Protein AF-A0A355M9F8-F1 (afdb_monomer_lite)

Sequence (94 aa):
MLCYLNPFYNPSPVAGGKIYPEGAEKYLDRTLDNKAMIHENDKVFKIMTKHGWAWGGFFKQGKDPMSFEKIVNRQYIIQSLEYCPNSWGLDEAL

Radius of gyration: 14.41 Å; chains: 1; bounding box: 33×32×39 Å

Foldseek 3Di:
DKAFFLCLLQWWQDPPRDIPPPPSVVSVPVVDDDPRFDDPPDPVNVVLQQQQWDAQCPDPPRRGRRMTDRPDDVVDHDRHHDDDDDPPPPPDDD

Secondary structure (DSSP, 8-state):
-EEE--TTTS-EEETTTEEESTT-GGGG-TT---TTS--TT-HHHHHHHHTTEEEGGG-SSS--TTEEEE--BTTB--------TT-S---S--

Structure (mmCIF, N/CA/C/O backbone):
data_AF-A0A355M9F8-F1
#
_entry.id   AF-A0A355M9F8-F1
#
loop_
_atom_site.group_PDB
_atom_site.id
_atom_site.type_symbol
_atom_site.label_atom_id
_atom_site.label_alt_id
_atom_site.label_comp_id
_atom_site.label_asym_id
_atom_site.label_entity_id
_atom_site.label_seq_id
_atom_site.pdbx_PDB_ins_code
_atom_site.Cartn_x
_atom_site.Cartn_y
_atom_site.Cartn_z
_atom_site.occupancy
_atom_site.B_iso_or_equiv
_atom_site.auth_seq_id
_atom_site.auth_comp_id
_atom_site.auth_as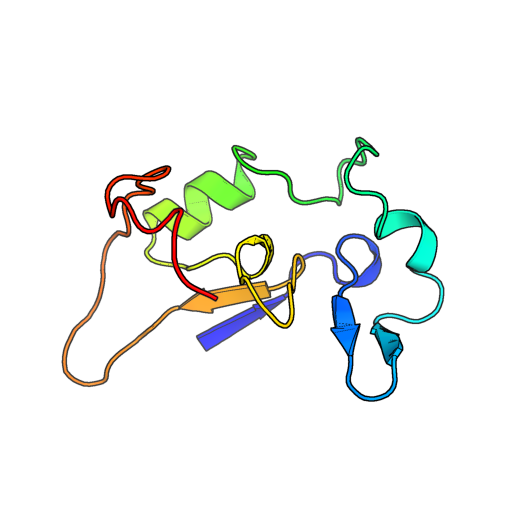ym_id
_atom_site.auth_atom_id
_atom_site.pdbx_PDB_model_num
ATOM 1 N N . MET A 1 1 ? 2.510 -11.188 11.126 1.00 78.19 1 MET A N 1
ATOM 2 C CA . MET A 1 1 ? 2.281 -11.983 9.890 1.00 78.19 1 MET A CA 1
ATOM 3 C C . MET A 1 1 ? 2.254 -11.015 8.730 1.00 78.19 1 MET A C 1
ATOM 5 O O . MET A 1 1 ? 1.618 -9.981 8.882 1.00 78.19 1 MET A O 1
ATOM 9 N N . LEU A 1 2 ? 2.932 -11.327 7.627 1.00 85.12 2 LEU A N 1
ATOM 10 C CA . LEU A 1 2 ? 3.068 -10.425 6.483 1.00 85.12 2 LEU A CA 1
ATOM 11 C C . LEU A 1 2 ? 2.365 -11.014 5.258 1.00 85.12 2 LEU A C 1
ATOM 13 O O . LEU A 1 2 ? 2.489 -12.210 4.993 1.00 85.12 2 LEU A O 1
ATOM 17 N N . CYS A 1 3 ? 1.615 -10.185 4.541 1.00 89.62 3 CYS A N 1
ATOM 18 C CA . CYS A 1 3 ? 0.906 -10.545 3.319 1.00 89.62 3 CYS A CA 1
ATOM 19 C C . CYS A 1 3 ? 1.260 -9.541 2.222 1.00 89.62 3 CYS A C 1
ATOM 21 O O . CYS A 1 3 ? 1.201 -8.342 2.470 1.00 89.62 3 CYS A O 1
ATOM 23 N N . TYR A 1 4 ? 1.599 -10.026 1.026 1.00 90.75 4 TYR A N 1
ATOM 24 C CA . TYR A 1 4 ? 1.887 -9.188 -0.137 1.00 90.75 4 TYR A CA 1
ATOM 25 C C . TYR A 1 4 ? 0.797 -9.351 -1.195 1.00 90.75 4 TYR A C 1
ATOM 27 O O . TYR A 1 4 ? 0.451 -10.476 -1.561 1.00 90.75 4 TYR A O 1
ATOM 35 N N . LEU A 1 5 ? 0.273 -8.239 -1.709 1.00 92.50 5 LEU A N 1
ATOM 36 C CA . LEU A 1 5 ? -0.818 -8.213 -2.680 1.00 92.50 5 LEU A CA 1
ATOM 37 C C . LEU A 1 5 ? -0.397 -7.497 -3.963 1.00 92.50 5 LEU A C 1
ATOM 39 O O . LEU A 1 5 ? 0.064 -6.358 -3.946 1.00 92.50 5 LEU A O 1
ATOM 43 N N . ASN A 1 6 ? -0.573 -8.193 -5.088 1.00 93.88 6 ASN A N 1
ATOM 44 C CA . ASN A 1 6 ? -0.171 -7.753 -6.426 1.00 93.88 6 ASN A CA 1
ATOM 45 C C . ASN A 1 6 ? 1.214 -7.070 -6.463 1.00 93.88 6 ASN A C 1
ATOM 47 O O . ASN A 1 6 ? 1.296 -5.921 -6.900 1.00 93.88 6 ASN A O 1
ATOM 51 N N . PRO A 1 7 ? 2.300 -7.753 -6.040 1.00 93.12 7 PRO A N 1
ATOM 52 C CA . PRO A 1 7 ? 3.649 -7.192 -5.966 1.00 93.12 7 PRO A CA 1
ATOM 53 C C . PRO A 1 7 ? 4.071 -6.313 -7.141 1.00 93.12 7 PRO A C 1
ATOM 55 O O . PRO A 1 7 ? 4.570 -5.212 -6.956 1.00 93.12 7 PRO A O 1
ATOM 58 N N . PHE A 1 8 ? 3.821 -6.787 -8.359 1.00 96.00 8 PHE A N 1
ATOM 59 C CA . PHE A 1 8 ? 4.224 -6.098 -9.579 1.00 96.00 8 PHE A CA 1
ATOM 60 C C . PHE A 1 8 ? 3.486 -4.770 -9.801 1.00 96.00 8 PHE A C 1
ATOM 62 O O . PHE A 1 8 ? 4.026 -3.865 -10.416 1.00 96.00 8 PHE A O 1
ATOM 69 N N . TYR A 1 9 ? 2.255 -4.642 -9.306 1.00 95.56 9 TYR A N 1
ATOM 70 C CA . TYR A 1 9 ? 1.446 -3.427 -9.440 1.00 95.56 9 TYR A CA 1
ATOM 71 C C . TYR A 1 9 ? 1.535 -2.529 -8.203 1.00 95.56 9 TYR A C 1
ATOM 73 O O . TYR A 1 9 ? 1.114 -1.381 -8.242 1.00 95.56 9 TYR A O 1
ATOM 81 N N . ASN A 1 10 ? 2.099 -3.025 -7.103 1.00 94.38 10 ASN A N 1
ATOM 82 C CA . ASN A 1 10 ? 2.336 -2.259 -5.883 1.00 94.38 10 ASN A CA 1
ATOM 83 C C . ASN A 1 10 ? 3.816 -2.350 -5.498 1.00 94.38 10 ASN A C 1
ATOM 85 O O . ASN A 1 10 ? 4.130 -2.853 -4.419 1.00 94.38 10 ASN A O 1
ATOM 89 N N . PRO A 1 11 ? 4.724 -1.920 -6.393 1.00 94.12 11 PRO A N 1
ATOM 90 C CA . PRO A 1 11 ? 6.147 -2.084 -6.175 1.00 94.12 11 PRO A CA 1
ATOM 91 C C . PRO A 1 11 ? 6.616 -1.285 -4.970 1.00 94.12 11 PRO A C 1
ATOM 93 O O . PRO A 1 11 ? 6.027 -0.267 -4.592 1.00 94.12 11 PRO A O 1
ATOM 96 N N . SER A 1 12 ? 7.724 -1.741 -4.411 1.00 88.69 12 SER A N 1
ATOM 97 C CA . SER A 1 12 ? 8.333 -1.152 -3.234 1.00 88.69 12 SER A CA 1
ATOM 98 C C . SER A 1 12 ? 9.832 -0.958 -3.452 1.00 88.69 12 SER A C 1
ATOM 100 O O . SER A 1 12 ? 10.483 -1.820 -4.062 1.00 88.69 12 SER A O 1
ATOM 102 N N . PRO A 1 13 ? 10.403 0.176 -3.011 1.00 86.50 13 PRO A N 1
ATOM 103 C CA . PRO A 1 13 ? 11.843 0.354 -2.988 1.00 86.50 13 PRO A CA 1
ATOM 104 C C . PRO A 1 13 ? 12.480 -0.635 -2.006 1.00 86.50 13 PRO A C 1
ATOM 106 O O . PRO A 1 13 ? 12.073 -0.749 -0.852 1.00 86.50 13 PRO A O 1
ATOM 109 N N . VAL A 1 14 ? 13.527 -1.321 -2.453 1.00 83.94 14 VAL A N 1
ATOM 110 C CA . VAL A 1 14 ? 14.332 -2.223 -1.621 1.00 83.94 14 VAL A CA 1
ATOM 111 C C . VAL A 1 14 ? 15.71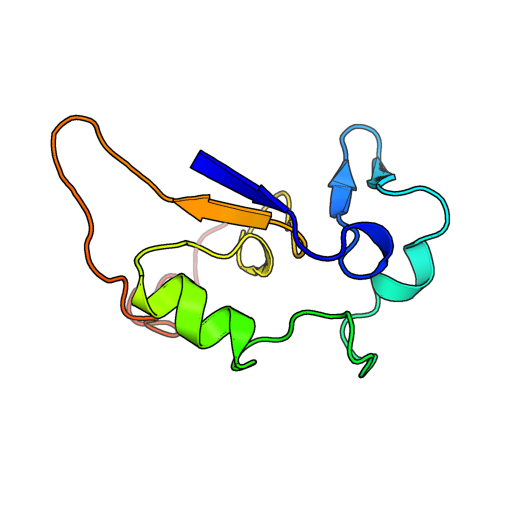4 -1.629 -1.357 1.00 83.94 14 VAL A C 1
ATOM 113 O O . VAL A 1 14 ? 16.133 -0.642 -1.971 1.00 83.94 14 VAL A O 1
ATOM 116 N N . ALA A 1 15 ? 16.446 -2.236 -0.421 1.00 80.81 15 ALA A N 1
ATOM 117 C CA . ALA A 1 15 ? 17.799 -1.813 -0.078 1.00 80.81 15 ALA A CA 1
ATOM 118 C C . ALA A 1 15 ? 18.698 -1.706 -1.326 1.00 80.81 15 ALA A C 1
ATOM 120 O O . ALA A 1 15 ? 18.662 -2.552 -2.221 1.00 80.81 15 ALA A O 1
ATOM 121 N N . GLY A 1 16 ? 19.515 -0.651 -1.376 1.00 80.25 16 GLY A N 1
ATOM 122 C CA . GLY A 1 16 ? 20.383 -0.367 -2.522 1.00 80.25 16 GLY A CA 1
ATOM 123 C C . GLY A 1 16 ? 19.707 0.396 -3.666 1.00 80.25 16 GLY A C 1
ATOM 124 O O . GLY A 1 16 ? 20.254 0.423 -4.764 1.00 80.25 16 GLY A O 1
ATOM 125 N N . GLY A 1 17 ? 18.536 1.003 -3.430 1.00 82.25 17 GLY A N 1
ATOM 126 C CA . GLY A 1 17 ? 17.871 1.894 -4.392 1.00 82.25 17 GLY A CA 1
ATOM 127 C C . GLY A 1 17 ? 17.197 1.175 -5.561 1.00 82.25 17 GLY A C 1
ATOM 128 O O . GLY A 1 17 ? 16.819 1.814 -6.539 1.00 82.25 17 GLY A O 1
ATOM 129 N N . LYS A 1 18 ? 17.057 -0.151 -5.476 1.00 88.19 18 LYS A N 1
ATOM 130 C CA . LYS A 1 18 ? 16.356 -0.954 -6.481 1.00 88.19 18 LYS A CA 1
ATOM 131 C C . LYS A 1 18 ? 14.857 -0.953 -6.214 1.00 88.19 18 LYS A C 1
ATOM 133 O O . LYS A 1 18 ? 14.415 -0.718 -5.091 1.00 88.19 18 LYS A O 1
ATOM 138 N N . ILE A 1 19 ? 14.089 -1.278 -7.243 1.00 89.94 19 ILE A N 1
ATOM 139 C CA . ILE A 1 19 ? 12.645 -1.471 -7.156 1.00 89.94 19 ILE A CA 1
ATOM 140 C C . ILE A 1 19 ? 12.357 -2.962 -7.233 1.00 89.94 19 ILE A C 1
ATOM 142 O O . ILE A 1 19 ? 12.955 -3.676 -8.037 1.00 89.94 19 ILE A O 1
ATOM 146 N N . TYR A 1 20 ? 11.459 -3.432 -6.375 1.00 89.56 20 TYR A N 1
ATOM 147 C CA . TYR A 1 20 ? 10.943 -4.787 -6.445 1.00 89.56 20 TYR A CA 1
ATOM 148 C C . TYR A 1 20 ? 9.432 -4.768 -6.701 1.00 89.56 20 TYR A C 1
ATOM 150 O O . TYR A 1 20 ? 8.713 -4.043 -6.008 1.00 89.56 20 TYR A O 1
ATOM 158 N N . PRO A 1 21 ? 8.925 -5.608 -7.619 1.00 93.75 21 PRO A N 1
ATOM 159 C CA . PRO A 1 21 ? 9.672 -6.404 -8.600 1.00 93.75 21 PRO A CA 1
ATOM 160 C C . PRO A 1 21 ? 10.380 -5.545 -9.662 1.00 93.75 21 PRO A C 1
ATOM 162 O O . PRO A 1 21 ? 9.986 -4.410 -9.911 1.00 93.75 21 PRO A O 1
ATOM 165 N N . GLU A 1 22 ? 11.406 -6.098 -10.306 1.00 93.94 22 GLU A N 1
ATOM 166 C CA . GLU A 1 22 ? 12.072 -5.450 -11.445 1.00 93.94 22 GLU A CA 1
ATOM 167 C C . GLU A 1 22 ? 11.085 -5.264 -12.615 1.00 93.94 22 GLU A C 1
ATOM 169 O O . GLU A 1 22 ? 10.277 -6.157 -12.893 1.00 93.94 22 GLU A O 1
ATOM 174 N N . GLY A 1 23 ? 11.113 -4.108 -13.287 1.00 93.81 23 GLY A N 1
ATOM 175 C CA . GLY A 1 23 ? 10.197 -3.789 -14.394 1.00 93.81 23 GLY A CA 1
ATOM 176 C C . GLY A 1 23 ? 8.849 -3.194 -13.960 1.00 93.81 23 GLY A C 1
ATOM 177 O O . GLY A 1 23 ? 7.989 -2.908 -14.801 1.00 93.81 23 GLY A O 1
ATOM 178 N N . ALA A 1 24 ? 8.633 -3.020 -12.655 1.00 94.69 24 ALA A N 1
ATOM 179 C CA . ALA A 1 24 ? 7.414 -2.448 -12.090 1.00 94.69 24 ALA A CA 1
ATOM 180 C C . ALA A 1 24 ? 7.480 -0.922 -11.891 1.00 94.69 24 ALA A C 1
ATOM 182 O O . ALA A 1 24 ? 6.536 -0.334 -11.366 1.00 94.69 24 ALA A O 1
ATOM 183 N N . GLU A 1 25 ? 8.559 -0.256 -12.309 1.00 93.50 25 GLU A N 1
ATOM 184 C CA . GLU A 1 25 ? 8.897 1.131 -11.950 1.00 93.50 25 GLU A CA 1
ATOM 185 C C . GLU A 1 25 ? 7.784 2.120 -12.303 1.00 93.50 25 GLU A C 1
ATOM 187 O O . GLU A 1 25 ? 7.536 3.068 -11.563 1.00 93.50 25 GLU A O 1
ATOM 192 N N . LYS A 1 26 ? 7.045 1.866 -13.388 1.00 94.19 26 LYS A N 1
ATOM 193 C CA . LYS A 1 26 ? 5.912 2.710 -13.790 1.00 94.19 26 LYS A CA 1
ATOM 194 C C . LYS A 1 26 ? 4.804 2.795 -12.731 1.00 94.19 26 LYS A C 1
ATOM 196 O O . LYS A 1 26 ? 4.112 3.799 -12.674 1.00 94.19 26 LYS A O 1
ATOM 201 N N . TYR A 1 27 ? 4.633 1.768 -11.896 1.00 93.44 27 TYR A N 1
ATOM 202 C CA . TYR A 1 27 ? 3.602 1.726 -10.852 1.00 93.44 27 TYR A CA 1
ATOM 203 C C . TYR A 1 27 ? 4.049 2.370 -9.529 1.00 93.44 27 TYR A C 1
ATOM 205 O O . TYR A 1 27 ? 3.286 2.380 -8.559 1.00 93.44 27 TYR A O 1
ATOM 213 N N . LEU A 1 28 ? 5.268 2.927 -9.482 1.00 90.25 28 LEU A N 1
ATOM 214 C CA . LEU A 1 28 ? 5.667 3.857 -8.422 1.00 90.25 28 LEU A CA 1
ATOM 215 C C . LEU A 1 28 ? 4.872 5.160 -8.496 1.00 90.25 28 LEU A C 1
ATOM 217 O O . LEU A 1 28 ? 4.659 5.798 -7.466 1.00 90.25 28 LEU A O 1
ATOM 221 N N . ASP A 1 29 ? 4.409 5.540 -9.689 1.00 92.12 29 ASP A N 1
ATOM 222 C CA . ASP A 1 29 ? 3.441 6.617 -9.837 1.00 92.12 29 ASP A CA 1
ATOM 223 C C . ASP A 1 29 ? 2.080 6.160 -9.299 1.00 92.12 29 ASP A C 1
ATOM 225 O O . ASP A 1 29 ? 1.331 5.417 -9.935 1.00 92.12 29 ASP A O 1
ATOM 229 N N . ARG A 1 30 ? 1.768 6.614 -8.085 1.00 90.56 30 ARG A N 1
ATOM 230 C CA . ARG A 1 30 ? 0.528 6.287 -7.373 1.00 90.56 30 ARG A CA 1
ATOM 231 C C . ARG A 1 30 ? -0.675 7.113 -7.834 1.00 90.56 30 ARG A C 1
ATOM 233 O O . ARG A 1 30 ? -1.756 6.917 -7.286 1.00 90.56 30 ARG A O 1
ATOM 240 N N . THR A 1 31 ? -0.501 8.012 -8.807 1.00 93.12 31 THR A N 1
ATOM 241 C CA . THR A 1 31 ? -1.616 8.720 -9.459 1.00 93.12 31 THR A CA 1
ATOM 242 C C . THR A 1 31 ? -2.299 7.872 -10.533 1.00 93.12 31 THR A C 1
ATOM 244 O O . THR A 1 31 ? -3.428 8.168 -10.921 1.00 93.12 31 THR A O 1
ATOM 247 N N . LEU A 1 32 ? -1.648 6.792 -10.982 1.00 92.50 32 LEU A N 1
ATOM 248 C CA . LEU A 1 32 ? -2.236 5.822 -11.898 1.00 92.50 32 LEU A CA 1
ATOM 249 C C . LEU A 1 32 ? -3.397 5.079 -11.230 1.00 92.50 32 LEU A C 1
ATOM 251 O O . LEU A 1 32 ? -3.254 4.567 -10.124 1.00 92.50 32 LEU A O 1
ATOM 255 N N . ASP A 1 33 ? -4.511 4.956 -11.949 1.00 91.06 33 ASP A N 1
ATOM 256 C CA . ASP A 1 33 ? -5.682 4.185 -11.526 1.00 91.06 33 ASP A CA 1
ATOM 257 C C . ASP A 1 33 ? -5.722 2.838 -12.266 1.00 91.06 33 ASP A C 1
ATOM 259 O O . ASP A 1 33 ? -6.349 2.672 -13.317 1.00 91.06 33 ASP A O 1
ATOM 263 N N . ASN A 1 34 ? -4.959 1.866 -11.760 1.00 92.31 34 ASN A N 1
ATOM 264 C CA . ASN A 1 34 ? -4.961 0.495 -12.266 1.00 92.31 34 ASN A CA 1
ATOM 265 C C . ASN A 1 34 ? -5.687 -0.420 -11.276 1.00 92.31 34 ASN A C 1
ATOM 267 O O . ASN A 1 34 ? -5.362 -0.438 -10.097 1.00 92.31 34 ASN A O 1
ATOM 271 N N . LYS A 1 35 ? -6.591 -1.280 -11.762 1.00 89.44 35 LYS A N 1
ATOM 272 C CA . LYS A 1 35 ? -7.375 -2.210 -10.921 1.00 89.44 35 LYS A CA 1
ATOM 273 C C . LYS A 1 35 ? -6.551 -3.123 -10.000 1.00 89.44 35 LYS A C 1
ATOM 275 O O . LYS A 1 35 ? -7.104 -3.663 -9.048 1.00 89.44 35 LYS A O 1
ATOM 280 N N . ALA A 1 36 ? -5.279 -3.371 -10.311 1.00 93.25 36 ALA A N 1
ATOM 281 C CA . ALA A 1 36 ? -4.391 -4.190 -9.489 1.00 93.25 36 ALA A CA 1
ATOM 282 C C . ALA A 1 36 ? -3.592 -3.377 -8.447 1.00 93.25 36 ALA A C 1
ATOM 284 O O . ALA A 1 36 ? -2.951 -3.979 -7.576 1.00 93.25 36 ALA A O 1
ATOM 285 N N . MET A 1 37 ? -3.636 -2.043 -8.517 1.00 95.12 37 MET A N 1
ATOM 286 C CA . MET A 1 37 ? -3.066 -1.135 -7.522 1.00 95.12 37 MET A CA 1
ATOM 287 C C . MET A 1 37 ? -3.989 -1.018 -6.309 1.00 95.12 37 MET A C 1
ATOM 289 O O . MET A 1 37 ? -5.200 -1.172 -6.414 1.00 95.12 37 MET A O 1
ATOM 293 N N . ILE A 1 38 ? -3.387 -0.795 -5.144 1.00 93.44 38 ILE A N 1
ATOM 294 C CA . ILE A 1 38 ? -4.097 -0.668 -3.868 1.00 93.44 38 ILE A CA 1
ATOM 295 C C . ILE A 1 38 ? -4.058 0.785 -3.425 1.00 93.44 38 ILE A C 1
ATOM 297 O O . ILE A 1 38 ? -3.025 1.261 -2.968 1.00 93.44 38 ILE A O 1
ATOM 301 N N . HIS A 1 39 ? -5.162 1.498 -3.527 1.00 92.00 39 HIS A N 1
ATOM 302 C CA . HIS A 1 39 ? -5.265 2.870 -3.056 1.00 92.00 39 HIS A CA 1
ATOM 303 C C . HIS A 1 39 ? -5.882 2.930 -1.662 1.00 92.00 39 HIS A C 1
ATOM 305 O O . HIS A 1 39 ? -6.535 2.000 -1.174 1.00 92.00 39 HIS A O 1
ATOM 311 N N . GLU A 1 40 ? -5.664 4.063 -1.002 1.00 89.00 40 GLU A N 1
ATOM 312 C CA . GLU A 1 40 ? -6.402 4.373 0.209 1.00 89.00 40 GLU A CA 1
ATOM 313 C C . GLU A 1 40 ? 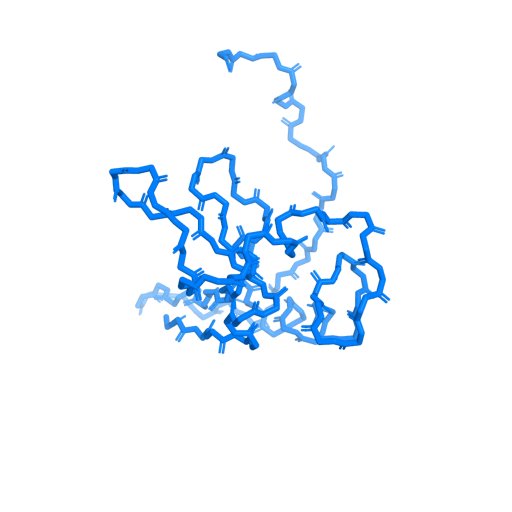-7.911 4.314 -0.082 1.00 89.00 40 GLU A C 1
ATOM 315 O O . GLU A 1 40 ? -8.373 4.738 -1.138 1.00 89.00 40 GLU A O 1
ATOM 320 N N . ASN A 1 41 ? -8.685 3.785 0.867 1.00 87.75 41 ASN A N 1
ATOM 321 C CA . ASN A 1 41 ? -10.139 3.615 0.774 1.00 87.75 41 ASN A CA 1
ATOM 322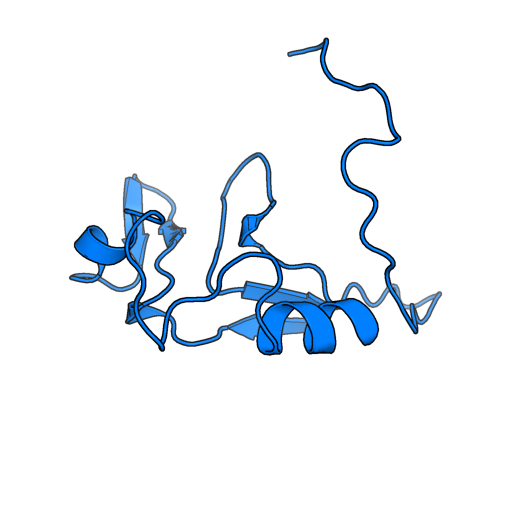 C C . ASN A 1 41 ? -10.655 2.567 -0.226 1.00 87.75 41 ASN A C 1
ATOM 324 O O . ASN A 1 41 ? -11.880 2.368 -0.295 1.00 87.75 41 ASN A O 1
ATOM 328 N N . ASP A 1 42 ? -9.771 1.820 -0.892 1.00 92.50 42 ASP A N 1
ATOM 329 C CA . ASP A 1 42 ? -10.160 0.641 -1.664 1.00 92.50 42 ASP A CA 1
ATOM 330 C C . ASP A 1 42 ? -10.839 -0.421 -0.796 1.00 92.50 42 ASP A C 1
ATOM 332 O O . ASP A 1 42 ? -10.646 -0.513 0.420 1.00 92.50 42 ASP A O 1
ATOM 336 N N . LYS A 1 43 ? -11.627 -1.292 -1.436 1.00 93.75 43 LYS A N 1
ATOM 337 C CA . LYS A 1 43 ? -12.302 -2.405 -0.746 1.00 93.75 43 LYS A CA 1
ATOM 338 C C . LYS A 1 43 ? -11.307 -3.302 -0.004 1.00 93.75 43 LYS A C 1
ATOM 340 O O . LYS A 1 43 ? -11.588 -3.709 1.121 1.00 93.75 43 LYS A O 1
ATOM 345 N N . VAL A 1 44 ? -10.152 -3.580 -0.618 1.00 92.25 44 VAL A N 1
ATOM 346 C CA . VAL A 1 44 ? -9.093 -4.401 -0.012 1.00 92.25 44 VAL A CA 1
ATOM 347 C C . VAL A 1 44 ? -8.438 -3.693 1.172 1.00 92.25 44 VAL A C 1
ATOM 349 O O . VAL A 1 44 ? -8.247 -4.305 2.218 1.00 92.25 44 VAL A O 1
ATOM 352 N N . PHE A 1 45 ? -8.189 -2.388 1.059 1.00 90.75 45 PHE A N 1
ATOM 353 C CA . PHE A 1 45 ? -7.694 -1.585 2.169 1.00 90.75 45 PHE A CA 1
ATOM 354 C C . PHE A 1 45 ? -8.663 -1.651 3.357 1.00 90.75 45 PHE A C 1
ATOM 356 O O . PHE A 1 45 ? -8.271 -2.043 4.453 1.00 90.75 45 PHE A O 1
ATOM 363 N N . LYS A 1 46 ? -9.950 -1.366 3.119 1.00 89.62 46 LYS A N 1
ATOM 364 C CA . LYS A 1 46 ? -10.994 -1.339 4.157 1.00 89.62 46 LYS A CA 1
ATOM 365 C C . LYS A 1 46 ? -11.188 -2.684 4.852 1.00 89.62 46 LYS A C 1
ATOM 367 O O . LYS A 1 46 ? -11.362 -2.717 6.065 1.00 89.62 46 LYS A O 1
ATOM 372 N N . ILE A 1 47 ? -11.193 -3.794 4.109 1.00 91.38 47 ILE A N 1
ATOM 373 C CA . ILE A 1 47 ? -11.401 -5.115 4.721 1.00 91.38 47 ILE A CA 1
ATOM 374 C C . ILE A 1 47 ? -10.188 -5.541 5.551 1.00 91.38 47 ILE A C 1
ATOM 376 O O . ILE A 1 47 ? -10.354 -6.061 6.651 1.00 91.38 47 ILE A O 1
ATOM 380 N N . MET A 1 48 ? -8.972 -5.273 5.068 1.00 90.00 48 MET A N 1
ATOM 381 C CA . MET A 1 48 ? -7.746 -5.637 5.775 1.00 90.00 48 MET A CA 1
ATOM 382 C C . MET A 1 48 ? -7.602 -4.829 7.070 1.00 90.00 48 MET A C 1
ATOM 384 O O . MET A 1 48 ? -7.410 -5.417 8.137 1.00 90.00 48 MET A O 1
ATOM 388 N N . THR A 1 49 ? -7.788 -3.507 7.020 1.00 86.62 49 THR A N 1
ATOM 389 C CA . THR A 1 49 ? -7.702 -2.645 8.213 1.00 86.62 49 THR A CA 1
ATOM 390 C C . THR A 1 49 ? -8.788 -2.962 9.236 1.00 86.62 49 THR A C 1
ATOM 392 O O . THR A 1 49 ? -8.483 -3.118 10.421 1.00 86.62 49 THR A O 1
ATOM 395 N N . LYS A 1 50 ? -10.027 -3.219 8.785 1.00 85.88 50 LYS A N 1
ATOM 396 C CA . LYS A 1 50 ? -11.122 -3.700 9.646 1.00 85.88 50 LYS A CA 1
ATOM 397 C C . LYS A 1 50 ? -10.738 -4.945 10.453 1.00 85.88 50 LYS A C 1
ATOM 399 O O . LYS A 1 50 ? -11.186 -5.090 11.584 1.00 85.88 50 LYS A O 1
ATOM 404 N N . HIS A 1 51 ? -9.908 -5.827 9.895 1.00 85.94 51 HIS A N 1
ATOM 405 C CA . HIS A 1 51 ? -9.443 -7.056 10.547 1.00 85.94 51 HIS A CA 1
ATOM 406 C C . HIS A 1 51 ? -8.067 -6.929 11.227 1.00 85.94 51 HIS A C 1
ATOM 408 O O . HIS A 1 51 ? -7.418 -7.943 11.517 1.00 85.94 51 HIS A O 1
ATOM 414 N N . GLY A 1 52 ? -7.623 -5.698 11.494 1.00 84.50 52 GLY A N 1
ATOM 415 C CA . GLY A 1 52 ? -6.428 -5.412 12.287 1.00 84.50 52 GLY A CA 1
ATOM 416 C C . GLY A 1 52 ? -5.112 -5.538 11.521 1.00 84.50 52 GLY A C 1
ATOM 417 O O . GLY A 1 52 ? -4.075 -5.789 12.132 1.00 84.50 52 GLY A O 1
ATOM 418 N N . TRP A 1 53 ? -5.136 -5.398 10.195 1.00 87.56 53 TRP A N 1
ATOM 419 C CA . TRP A 1 53 ? -3.919 -5.321 9.388 1.00 87.56 53 TRP A CA 1
ATOM 420 C C . TRP A 1 53 ? -3.509 -3.866 9.155 1.00 87.56 53 TRP A C 1
ATOM 422 O O . TRP A 1 53 ? -4.331 -3.041 8.761 1.00 87.56 53 TRP A O 1
ATOM 432 N N . ALA A 1 54 ? -2.229 -3.567 9.347 1.00 87.12 54 ALA A N 1
ATOM 433 C CA . ALA A 1 54 ? -1.620 -2.303 8.961 1.00 87.12 54 ALA A CA 1
ATOM 434 C C . ALA A 1 54 ? -1.165 -2.377 7.498 1.00 87.12 54 ALA A C 1
ATOM 436 O O . ALA A 1 54 ? -0.615 -3.392 7.079 1.00 87.12 54 ALA A O 1
ATOM 437 N N . TRP A 1 55 ? -1.390 -1.320 6.721 1.00 90.44 55 TRP A N 1
ATOM 438 C CA . TRP A 1 55 ? -0.959 -1.255 5.323 1.00 90.44 55 TRP A CA 1
ATOM 439 C C . TRP A 1 55 ? 0.394 -0.545 5.194 1.00 90.44 55 TRP A C 1
ATOM 441 O O . TRP A 1 55 ? 0.554 0.572 5.691 1.00 90.44 55 TRP A O 1
ATOM 451 N N . GLY A 1 56 ? 1.345 -1.159 4.488 1.00 86.12 56 GLY A N 1
ATOM 452 C CA . GLY A 1 56 ? 2.707 -0.644 4.318 1.00 86.12 56 GLY A CA 1
ATOM 453 C C . GLY A 1 56 ? 2.814 0.617 3.457 1.00 86.12 56 GLY A C 1
ATOM 454 O O . GLY A 1 56 ? 3.810 1.339 3.534 1.00 86.12 56 GLY A O 1
ATOM 455 N N . GLY A 1 57 ? 1.768 0.961 2.694 1.00 84.31 57 GLY A N 1
ATOM 456 C CA . GLY A 1 57 ? 1.703 2.204 1.914 1.00 84.31 57 GLY A CA 1
ATOM 457 C C . GLY A 1 57 ? 1.775 3.490 2.755 1.00 84.31 57 GLY A C 1
ATOM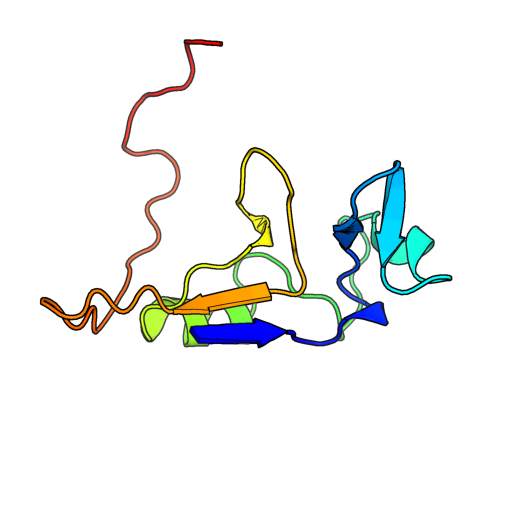 458 O O . GLY A 1 57 ? 2.125 4.550 2.229 1.00 84.31 57 GLY A O 1
ATOM 459 N N . PHE A 1 58 ? 1.501 3.402 4.062 1.00 82.19 58 PHE A N 1
ATOM 460 C CA . PHE A 1 58 ? 1.526 4.540 4.987 1.00 82.19 58 PHE A CA 1
ATOM 461 C C . PHE A 1 58 ? 2.818 4.700 5.791 1.00 82.19 58 PHE A C 1
ATOM 463 O O . PHE A 1 58 ? 2.941 5.657 6.555 1.00 82.19 58 PHE A O 1
ATOM 470 N N . PHE A 1 59 ? 3.792 3.803 5.650 1.00 78.44 59 PHE A N 1
ATOM 471 C CA . PHE A 1 59 ? 5.030 3.909 6.421 1.00 78.44 59 PHE A CA 1
ATOM 472 C C . PHE A 1 59 ? 5.819 5.168 6.022 1.00 78.44 59 PHE A C 1
ATOM 474 O O . PHE A 1 59 ? 5.944 5.489 4.843 1.00 78.44 59 PHE A O 1
ATOM 481 N N . LYS A 1 60 ? 6.340 5.925 6.999 1.00 71.88 60 LYS A N 1
ATOM 482 C CA . LYS A 1 60 ? 7.112 7.155 6.719 1.00 71.88 60 LYS A CA 1
ATOM 483 C C . LYS A 1 60 ? 8.434 6.850 6.006 1.00 71.88 60 LYS A C 1
ATOM 485 O O . LYS A 1 60 ? 8.838 7.586 5.113 1.00 71.88 60 LYS A O 1
ATOM 490 N N . GLN A 1 61 ? 9.084 5.753 6.386 1.00 71.19 61 GLN A N 1
ATOM 491 C CA . GLN A 1 61 ? 10.302 5.239 5.764 1.00 71.19 61 GLN A CA 1
ATOM 492 C C . GLN A 1 61 ? 10.044 3.821 5.262 1.00 71.19 61 GLN A C 1
ATOM 494 O O . GLN A 1 61 ? 9.317 3.073 5.910 1.00 71.19 61 GLN A O 1
ATOM 499 N N . GLY A 1 62 ? 10.628 3.462 4.116 1.00 75.56 62 GLY A N 1
ATOM 500 C CA . GLY A 1 62 ? 10.428 2.136 3.528 1.00 75.56 62 GLY A CA 1
ATOM 501 C C . GLY A 1 62 ? 8.965 1.862 3.175 1.00 75.56 62 GLY A C 1
ATOM 502 O O . GLY A 1 62 ? 8.449 0.805 3.524 1.00 75.56 62 GLY A O 1
ATOM 503 N N . LYS A 1 63 ? 8.287 2.834 2.538 1.00 82.81 63 LYS A N 1
ATOM 504 C CA . LYS A 1 63 ? 6.918 2.654 2.032 1.00 82.81 63 LYS A CA 1
ATOM 505 C C . LYS A 1 63 ? 6.835 1.375 1.223 1.00 82.81 63 LYS A C 1
ATOM 507 O O . LYS A 1 63 ? 7.580 1.224 0.263 1.00 82.81 63 LYS A O 1
ATOM 512 N N . ASP A 1 64 ? 5.876 0.532 1.572 1.00 86.50 64 ASP A N 1
ATOM 513 C CA . ASP A 1 64 ? 5.729 -0.786 0.977 1.00 86.50 64 ASP A CA 1
ATOM 514 C C . ASP A 1 64 ? 4.266 -1.048 0.588 1.00 86.50 64 ASP A C 1
ATOM 516 O O . ASP A 1 64 ? 3.519 -1.697 1.320 1.00 86.50 64 ASP A O 1
ATOM 520 N N . PRO A 1 65 ? 3.795 -0.490 -0.544 1.00 87.31 65 PRO A N 1
ATOM 521 C CA . PRO A 1 65 ? 2.378 -0.518 -0.911 1.00 87.31 65 PRO A CA 1
ATOM 522 C C . PRO A 1 65 ? 1.823 -1.926 -1.157 1.00 87.31 65 PRO A C 1
ATOM 524 O O . PRO A 1 65 ? 0.608 -2.124 -1.087 1.00 87.31 65 PRO A O 1
ATOM 527 N N . MET A 1 66 ? 2.685 -2.904 -1.448 1.00 91.94 66 MET A N 1
ATOM 528 C CA . MET A 1 66 ? 2.292 -4.308 -1.592 1.00 91.94 66 MET A CA 1
ATOM 529 C C . MET A 1 66 ? 1.925 -4.962 -0.259 1.00 91.94 66 MET A C 1
ATOM 531 O O . MET A 1 66 ? 1.206 -5.962 -0.291 1.00 91.94 66 MET A O 1
ATOM 535 N N . SER A 1 67 ? 2.416 -4.473 0.886 1.00 92.12 67 SER A N 1
ATOM 536 C CA . SER A 1 67 ? 2.344 -5.231 2.134 1.00 92.12 67 SER A CA 1
ATOM 537 C C . SER A 1 67 ? 1.198 -4.838 3.057 1.00 92.12 67 SER A C 1
ATOM 539 O O . SER A 1 67 ? 0.849 -3.672 3.239 1.00 92.12 67 SER A O 1
ATOM 541 N N . PHE A 1 68 ? 0.632 -5.861 3.690 1.00 90.56 68 PHE A N 1
ATOM 542 C CA . PHE A 1 68 ? -0.183 -5.750 4.886 1.00 90.56 68 PHE A CA 1
ATOM 543 C C . PHE A 1 68 ? 0.467 -6.553 6.005 1.00 90.56 68 PHE A C 1
ATOM 545 O O . PHE A 1 68 ? 0.756 -7.744 5.851 1.00 90.56 68 PHE A O 1
ATOM 552 N N . GLU A 1 69 ? 0.639 -5.922 7.159 1.00 88.50 69 GLU A N 1
ATOM 553 C CA . GLU A 1 69 ? 1.198 -6.547 8.346 1.00 88.50 69 GLU A CA 1
ATOM 554 C C . GLU A 1 69 ? 0.136 -6.681 9.436 1.00 88.50 69 GLU A C 1
ATOM 556 O O . GLU A 1 69 ? -0.477 -5.709 9.874 1.00 88.50 69 GLU A O 1
ATOM 561 N N . LYS A 1 70 ? -0.067 -7.909 9.915 1.00 84.06 70 LYS A N 1
ATOM 562 C CA . LYS A 1 70 ? -0.830 -8.151 11.136 1.00 84.06 70 LYS A CA 1
ATOM 563 C C . LYS A 1 70 ? 0.121 -8.119 12.319 1.00 84.06 70 LYS A C 1
ATOM 565 O O . LYS A 1 70 ? 0.900 -9.068 12.504 1.00 84.06 70 LYS A O 1
ATOM 570 N N . ILE A 1 71 ? 0.021 -7.055 13.111 1.00 70.44 71 ILE A N 1
ATOM 571 C CA . ILE A 1 71 ? 0.728 -6.920 14.383 1.00 70.44 71 ILE A CA 1
ATOM 572 C C . ILE A 1 71 ? 0.045 -7.857 15.377 1.00 70.44 71 ILE A C 1
ATOM 574 O O . ILE A 1 71 ? -1.019 -7.571 15.921 1.00 70.44 71 ILE A O 1
ATOM 578 N N . VAL A 1 72 ? 0.646 -9.025 15.575 1.00 64.62 72 VAL A N 1
ATOM 579 C CA . VAL A 1 72 ? 0.225 -9.983 16.596 1.00 64.62 72 VAL A CA 1
ATOM 580 C C . VAL A 1 72 ? 1.268 -9.911 17.697 1.00 64.62 72 VAL A C 1
ATOM 582 O O . VAL A 1 72 ? 2.326 -10.529 17.590 1.00 64.62 72 VAL A O 1
ATOM 585 N N . ASN A 1 73 ? 1.005 -9.127 18.740 1.00 57.19 73 ASN A N 1
ATOM 586 C CA . ASN A 1 73 ? 1.816 -9.233 19.944 1.00 57.19 73 ASN A CA 1
ATOM 587 C C . ASN A 1 73 ? 1.388 -10.518 20.668 1.00 57.19 73 ASN A C 1
ATOM 589 O O . ASN A 1 73 ? 0.193 -10.760 20.820 1.00 57.19 73 ASN A O 1
ATOM 593 N N . ARG A 1 74 ? 2.325 -11.363 21.124 1.00 48.62 74 ARG A N 1
ATOM 594 C CA . ARG A 1 74 ? 1.984 -12.649 21.777 1.00 48.62 74 ARG A CA 1
ATOM 595 C C . ARG A 1 74 ? 1.110 -12.479 23.032 1.00 48.62 74 ARG A C 1
ATOM 597 O O . ARG A 1 74 ? 0.547 -13.459 23.501 1.00 48.62 74 ARG A O 1
ATOM 604 N N . GLN A 1 75 ? 0.998 -11.254 23.551 1.00 54.25 75 GLN A N 1
ATOM 605 C CA . GLN A 1 75 ? 0.192 -10.890 24.716 1.00 54.25 75 GLN A CA 1
ATOM 606 C C . GLN A 1 75 ? -1.195 -10.302 24.375 1.00 54.25 75 GLN A C 1
ATOM 608 O O . GLN A 1 75 ? -2.059 -10.306 25.245 1.00 54.25 75 GLN A O 1
ATOM 613 N N . TYR A 1 76 ? -1.447 -9.831 23.142 1.00 46.94 76 TYR A N 1
ATOM 614 C CA . TYR A 1 76 ? -2.712 -9.175 22.768 1.00 46.94 76 TYR A CA 1
ATOM 615 C C . TYR A 1 76 ? -3.115 -9.470 21.316 1.00 46.94 76 TYR A C 1
ATOM 617 O O . TYR A 1 76 ? -2.322 -9.303 20.388 1.00 46.94 76 TYR A O 1
ATOM 625 N N . ILE A 1 77 ? -4.380 -9.851 21.109 1.00 54.81 77 ILE A N 1
ATOM 626 C CA . ILE A 1 77 ? -4.985 -9.981 19.776 1.00 54.81 77 ILE A CA 1
ATOM 627 C C . ILE A 1 77 ? -5.711 -8.676 19.454 1.00 54.81 77 ILE A C 1
ATOM 629 O O . ILE A 1 77 ? -6.748 -8.379 20.042 1.00 54.81 77 ILE A O 1
ATOM 633 N N . ILE A 1 78 ? -5.191 -7.914 18.494 1.00 58.56 78 ILE A N 1
ATOM 634 C CA . ILE A 1 78 ? -5.886 -6.744 17.950 1.00 58.56 78 ILE A CA 1
ATOM 635 C C . ILE A 1 78 ? -6.950 -7.248 16.963 1.00 58.56 78 ILE A C 1
ATOM 637 O O . ILE A 1 78 ? -6.619 -7.831 15.928 1.00 58.56 78 ILE A O 1
ATOM 641 N N . GLN A 1 79 ? -8.230 -7.085 17.313 1.00 57.38 79 GLN A N 1
ATOM 642 C CA . GLN A 1 79 ? -9.364 -7.556 16.501 1.00 57.38 79 GLN A CA 1
ATOM 643 C C . GLN A 1 79 ? -9.765 -6.564 15.401 1.00 57.38 79 GLN A C 1
ATOM 645 O O . GLN A 1 79 ? -10.230 -6.987 14.343 1.00 57.38 79 GLN A O 1
ATOM 650 N N . SER A 1 80 ? -9.534 -5.271 15.630 1.00 57.25 80 SER A N 1
ATOM 651 C CA . SER A 1 80 ? -9.779 -4.188 14.680 1.00 57.25 80 SER A CA 1
ATOM 652 C C . SER A 1 80 ? -8.782 -3.054 14.903 1.00 57.25 80 SER A C 1
ATOM 654 O O . SER A 1 80 ? -8.411 -2.765 16.040 1.00 57.25 80 SER A O 1
ATOM 656 N N . LEU A 1 81 ? -8.360 -2.406 13.819 1.00 58.31 81 LEU A N 1
ATOM 657 C CA . LEU A 1 81 ? -7.656 -1.127 13.850 1.00 58.31 81 LEU A CA 1
ATOM 658 C C . LEU A 1 81 ? -8.567 -0.105 13.174 1.00 58.31 81 LEU A C 1
ATOM 660 O O . LEU A 1 81 ? -8.980 -0.312 12.033 1.00 58.31 81 LEU A O 1
ATOM 664 N N . GLU A 1 82 ? -8.898 0.977 13.871 1.00 58.53 82 GLU A N 1
ATOM 665 C CA . GLU A 1 82 ? -9.551 2.122 13.241 1.00 58.53 82 GLU A CA 1
ATOM 666 C C . GLU A 1 82 ? -8.482 3.039 12.652 1.00 58.53 82 GLU A C 1
ATOM 668 O O . GLU A 1 82 ? -7.467 3.337 13.285 1.00 58.53 82 GLU A O 1
ATOM 673 N N . TYR A 1 83 ? -8.690 3.449 11.403 1.00 59.78 83 TYR A N 1
ATOM 674 C CA . TYR A 1 83 ? -7.841 4.445 10.771 1.00 59.78 83 TYR A CA 1
ATOM 675 C C . TYR A 1 83 ? -8.173 5.822 11.351 1.00 59.78 83 TYR A C 1
ATOM 677 O O . TYR A 1 83 ? -9.290 6.309 11.183 1.00 59.78 83 TYR A O 1
ATOM 685 N N . CYS A 1 84 ? -7.191 6.448 11.997 1.00 57.53 84 CYS A N 1
ATOM 686 C CA . CY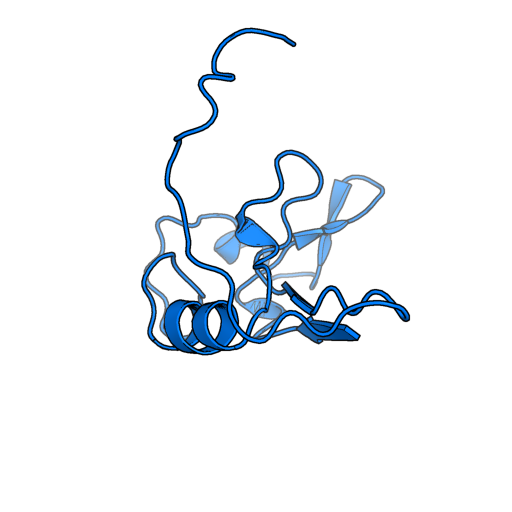S A 1 84 ? -7.269 7.830 12.456 1.00 57.53 84 CYS A CA 1
ATOM 687 C C . CYS A 1 84 ? -6.382 8.702 11.556 1.00 57.53 84 CYS A C 1
ATOM 689 O O . CYS A 1 84 ? -5.171 8.766 11.795 1.00 57.53 84 CYS A O 1
ATOM 691 N N . PRO A 1 85 ? -6.938 9.364 10.523 1.00 46.09 85 PRO A N 1
ATOM 692 C CA . PRO A 1 85 ? -6.191 10.366 9.779 1.00 46.09 85 PRO A CA 1
ATOM 693 C C . PRO A 1 85 ? -5.821 11.500 10.747 1.00 46.09 85 PRO A C 1
ATOM 695 O O . PRO A 1 85 ? -6.694 12.199 11.251 1.00 46.09 85 PRO A O 1
ATOM 698 N N . ASN A 1 86 ? -4.527 11.638 11.043 1.00 53.91 86 ASN A N 1
ATOM 699 C CA . ASN A 1 86 ? -3.912 12.757 11.765 1.00 53.91 86 ASN A CA 1
ATOM 700 C C . ASN A 1 86 ? -4.606 13.217 13.066 1.00 53.91 86 ASN A C 1
ATOM 702 O O . ASN A 1 86 ? -4.976 14.379 13.199 1.00 53.91 86 ASN A O 1
ATOM 706 N N . SER A 1 87 ? -4.695 12.351 14.081 1.00 43.81 87 SER A N 1
ATOM 707 C CA . SER A 1 87 ? -5.138 12.752 15.433 1.00 43.81 87 SER A CA 1
ATOM 708 C C . SER A 1 87 ? -4.014 12.876 16.473 1.00 43.81 87 SER A C 1
ATOM 710 O O . SER A 1 87 ? -4.300 13.132 17.638 1.00 43.81 87 SER A O 1
ATOM 712 N N . TRP A 1 88 ? -2.745 12.697 16.086 1.00 38.78 88 TRP A N 1
ATOM 713 C CA . TRP A 1 88 ? -1.605 12.786 17.015 1.00 38.78 88 TRP A CA 1
ATOM 714 C C . TRP A 1 88 ? -0.809 14.093 16.945 1.00 38.78 88 TRP A C 1
ATOM 716 O O . TRP A 1 88 ? 0.157 14.218 17.684 1.00 38.78 88 TRP A O 1
ATOM 726 N N . GLY A 1 89 ? -1.182 15.063 16.102 1.00 38.50 89 GLY A N 1
ATOM 727 C CA . GLY A 1 89 ? -0.557 16.396 16.125 1.00 38.50 89 GLY A CA 1
ATOM 728 C C . GLY A 1 89 ? 0.977 16.406 16.015 1.00 38.50 89 GLY A C 1
ATOM 729 O O . GLY A 1 89 ? 1.610 17.289 16.574 1.00 38.50 89 GLY A O 1
ATOM 730 N N . LEU A 1 90 ? 1.581 15.432 15.326 1.00 44.28 90 LEU A N 1
ATOM 731 C CA . LEU A 1 90 ? 3.024 15.393 15.057 1.00 44.28 90 LEU A CA 1
ATOM 732 C C . LEU A 1 90 ? 3.299 15.709 13.581 1.00 44.28 90 LEU A C 1
ATOM 734 O O . LEU A 1 90 ? 3.966 14.945 12.881 1.00 44.28 90 LEU A O 1
ATOM 738 N N . ASP A 1 91 ? 2.750 16.835 13.134 1.00 46.16 91 ASP A N 1
ATOM 739 C CA . ASP A 1 91 ? 3.350 17.663 12.091 1.00 46.16 91 ASP A CA 1
ATOM 740 C C . ASP A 1 91 ? 4.135 18.756 12.825 1.00 46.16 91 ASP A C 1
ATOM 742 O O . ASP A 1 91 ? 3.586 19.812 13.099 1.00 46.16 91 ASP A O 1
ATOM 746 N N . GLU A 1 92 ? 5.352 18.419 13.268 1.00 43.22 92 GLU A N 1
ATOM 747 C CA . GLU A 1 92 ? 6.473 19.301 13.657 1.00 43.22 92 GLU A CA 1
ATOM 748 C C . GLU A 1 92 ? 7.433 18.516 14.570 1.00 43.22 92 GLU A C 1
ATOM 750 O O . GLU A 1 92 ? 7.364 18.599 15.792 1.00 43.22 92 GLU A O 1
ATOM 755 N N . ALA A 1 93 ? 8.301 17.694 13.974 1.00 37.16 93 ALA A N 1
ATOM 756 C CA . ALA A 1 93 ? 9.666 17.430 14.446 1.00 37.16 93 ALA A CA 1
ATOM 757 C C . ALA A 1 93 ? 10.314 16.333 13.586 1.00 37.16 93 ALA A C 1
ATOM 759 O O . ALA A 1 93 ? 9.873 15.181 13.623 1.00 37.16 93 ALA A O 1
ATOM 760 N N . LEU A 1 94 ? 11.420 16.726 12.938 1.00 35.50 94 LEU A N 1
ATOM 761 C CA . LEU A 1 94 ? 12.385 15.961 12.126 1.00 35.50 94 LEU A CA 1
ATOM 762 C C . LEU A 1 94 ? 12.071 15.854 10.629 1.00 35.50 94 LEU A C 1
ATOM 764 O O . LEU A 1 94 ? 11.217 15.032 10.231 1.00 35.50 94 LEU A O 1
#

pLDDT: mean 79.21, std 17.59, range [35.5, 96.0]